Protein AF-K1T9K4-F1 (afdb_monomer_lite)

Foldseek 3Di:
DVVLVCCCVPPLVVQLVVLVVVCVVPVVCVVVSVVSNVVSVVVSVVVVVVVVVVVVVVD

Structure (mmCIF, N/CA/C/O backbone):
data_AF-K1T9K4-F1
#
_entry.id   AF-K1T9K4-F1
#
loop_
_atom_site.group_PDB
_atom_site.id
_atom_site.type_symbol
_atom_site.label_atom_id
_atom_site.label_alt_id
_atom_site.label_comp_id
_atom_site.label_asym_id
_atom_site.label_entity_id
_atom_site.label_seq_id
_atom_site.pdbx_PDB_ins_code
_atom_site.Cartn_x
_atom_site.Cartn_y
_atom_site.Cartn_z
_atom_site.occupancy
_atom_site.B_iso_or_equiv
_atom_site.auth_seq_id
_atom_site.auth_comp_id
_atom_site.auth_asym_id
_atom_site.auth_atom_id
_atom_site.pdbx_PDB_model_num
ATOM 1 N N . MET A 1 1 ? -6.498 5.055 16.503 1.00 76.06 1 MET A N 1
ATOM 2 C CA . MET A 1 1 ? -5.329 5.606 15.787 1.00 76.06 1 MET A CA 1
ATOM 3 C C . MET A 1 1 ? -4.044 4.787 15.913 1.00 76.06 1 MET A C 1
ATOM 5 O O . MET A 1 1 ? -3.136 4.979 15.103 1.00 76.06 1 MET A O 1
ATOM 9 N N . LYS A 1 2 ? -3.863 3.970 16.961 1.00 80.06 2 LYS A N 1
ATOM 10 C CA . LYS A 1 2 ? -2.587 3.263 17.176 1.00 80.06 2 LYS A CA 1
ATOM 11 C C . LYS A 1 2 ? -2.366 2.192 16.104 1.00 80.06 2 LYS A C 1
ATOM 13 O O . LYS A 1 2 ? -1.224 1.980 15.697 1.00 80.06 2 LYS A O 1
ATOM 18 N N . GLU A 1 3 ? -3.443 1.570 15.634 1.00 85.94 3 GLU A N 1
ATOM 19 C CA . GLU A 1 3 ? -3.387 0.471 14.675 1.00 85.94 3 GLU A CA 1
ATOM 20 C C . GLU A 1 3 ? -3.075 0.982 13.263 1.00 85.94 3 GLU A C 1
ATOM 22 O O . GLU A 1 3 ? -2.179 0.438 12.619 1.00 85.94 3 GLU A O 1
ATOM 27 N N . ILE A 1 4 ? -3.661 2.110 12.832 1.00 91.44 4 ILE A N 1
ATOM 28 C CA . ILE A 1 4 ? -3.271 2.817 11.597 1.00 91.44 4 ILE A CA 1
ATOM 29 C C . ILE A 1 4 ? -1.776 3.139 11.585 1.00 91.44 4 ILE A C 1
ATOM 31 O O . ILE A 1 4 ? -1.106 2.934 10.573 1.00 91.44 4 ILE A O 1
ATOM 35 N N . ILE A 1 5 ? -1.237 3.689 12.681 1.00 88.88 5 ILE A N 1
ATOM 36 C CA . ILE A 1 5 ? 0.175 4.100 12.732 1.00 88.88 5 ILE A CA 1
ATOM 37 C C . ILE A 1 5 ? 1.087 2.877 12.578 1.00 88.88 5 ILE A C 1
ATOM 39 O O . ILE A 1 5 ? 2.109 2.953 11.893 1.00 88.88 5 ILE A O 1
ATOM 43 N N . GLN A 1 6 ? 0.723 1.742 13.181 1.00 91.50 6 GLN A N 1
ATOM 44 C CA . GLN A 1 6 ? 1.451 0.488 12.982 1.00 91.50 6 GLN A CA 1
ATOM 45 C C . GLN A 1 6 ? 1.315 -0.022 11.548 1.00 91.50 6 GLN A C 1
ATOM 47 O O . GLN A 1 6 ? 2.330 -0.313 10.922 1.00 91.50 6 GLN A O 1
ATOM 52 N N . TYR A 1 7 ? 0.102 -0.048 10.994 1.00 90.38 7 TYR A N 1
ATOM 53 C CA . TYR A 1 7 ? -0.147 -0.466 9.614 1.00 90.38 7 TYR A CA 1
ATOM 54 C C . TYR A 1 7 ? 0.656 0.369 8.606 1.00 90.38 7 TYR A C 1
ATOM 56 O O . TYR A 1 7 ? 1.310 -0.173 7.713 1.00 90.38 7 TYR A O 1
ATOM 64 N N . PHE A 1 8 ? 0.699 1.689 8.791 1.00 90.94 8 PHE A N 1
ATOM 65 C CA . PHE A 1 8 ? 1.513 2.573 7.967 1.00 90.94 8 PHE A CA 1
ATOM 66 C C . PHE A 1 8 ? 3.003 2.209 8.032 1.00 90.94 8 PHE A C 1
ATOM 68 O O . PHE A 1 8 ? 3.650 2.051 6.995 1.00 90.94 8 PHE A O 1
ATOM 75 N N . ASN A 1 9 ? 3.543 2.054 9.243 1.00 90.69 9 ASN A N 1
ATOM 76 C CA . ASN A 1 9 ? 4.970 1.811 9.445 1.00 90.69 9 ASN A CA 1
ATOM 77 C C . ASN A 1 9 ? 5.414 0.416 8.990 1.00 90.69 9 ASN A C 1
ATOM 79 O O . ASN A 1 9 ? 6.498 0.270 8.429 1.00 90.69 9 ASN A O 1
ATOM 83 N N . GLU A 1 10 ? 4.603 -0.610 9.237 1.00 91.75 10 GLU A N 1
ATOM 84 C CA . GLU A 1 10 ? 4.984 -2.005 9.004 1.00 91.75 10 GLU A CA 1
ATOM 85 C C . GLU A 1 10 ? 4.601 -2.499 7.605 1.00 91.75 10 GLU A C 1
ATOM 87 O O . GLU A 1 10 ? 5.288 -3.358 7.048 1.00 91.75 10 GLU A O 1
ATOM 92 N N . VAL A 1 11 ? 3.544 -1.948 7.002 1.00 91.06 11 VAL A N 1
ATOM 93 C CA . VAL A 1 11 ? 3.030 -2.398 5.700 1.00 91.06 11 VAL A CA 1
ATOM 94 C C . VAL A 1 11 ? 3.279 -1.345 4.629 1.00 91.06 11 VAL A C 1
ATOM 96 O O . VAL A 1 11 ? 4.041 -1.601 3.694 1.00 91.06 11 VAL A O 1
ATOM 99 N N . CYS A 1 12 ? 2.711 -0.144 4.776 1.00 91.81 12 CYS A N 1
ATOM 100 C CA . CYS A 1 12 ? 2.762 0.864 3.714 1.00 91.81 12 CYS A CA 1
ATOM 101 C C . CYS A 1 12 ? 4.194 1.300 3.389 1.00 91.81 12 CYS A C 1
ATOM 103 O O . CYS A 1 12 ? 4.559 1.331 2.219 1.00 91.81 12 CYS A O 1
ATOM 105 N N . ILE A 1 13 ? 5.039 1.584 4.389 1.00 92.31 13 ILE A N 1
ATOM 106 C CA . ILE A 1 13 ? 6.441 1.969 4.137 1.00 92.31 13 ILE A CA 1
ATOM 107 C C . ILE A 1 13 ? 7.184 0.879 3.352 1.00 92.31 13 ILE A C 1
ATOM 109 O O . ILE A 1 13 ? 7.900 1.186 2.399 1.00 92.31 13 ILE A O 1
ATOM 113 N N . ASN A 1 14 ? 6.993 -0.391 3.711 1.00 92.50 14 ASN A N 1
ATOM 114 C CA . ASN A 1 14 ? 7.663 -1.505 3.046 1.00 92.50 14 ASN A CA 1
ATOM 115 C C . ASN A 1 14 ? 7.211 -1.677 1.590 1.00 92.50 14 ASN A C 1
ATOM 117 O O . ASN A 1 14 ? 8.040 -1.961 0.723 1.00 92.50 14 ASN A O 1
ATOM 121 N N . GLU A 1 15 ? 5.921 -1.498 1.303 1.00 91.94 15 GLU A N 1
ATOM 122 C CA . GLU A 1 15 ? 5.408 -1.492 -0.070 1.00 91.94 15 GLU A CA 1
ATOM 123 C C . GLU A 1 15 ? 5.988 -0.319 -0.863 1.00 91.94 15 GLU A C 1
ATOM 125 O O . GLU A 1 15 ? 6.587 -0.525 -1.915 1.00 91.94 15 GLU A O 1
ATOM 130 N N . LEU A 1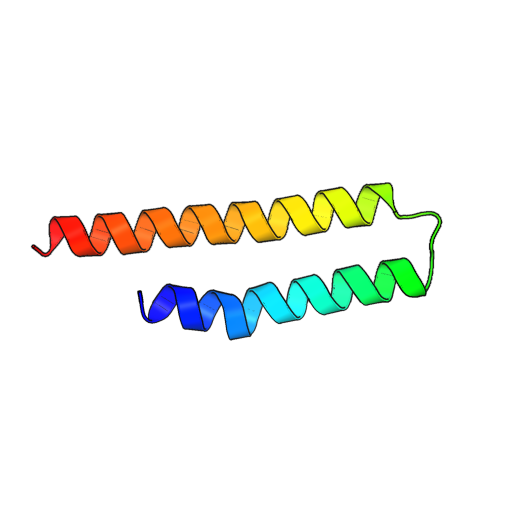 16 ? 5.922 0.897 -0.320 1.00 90.69 16 LEU A N 1
ATOM 131 C CA . LEU A 1 16 ? 6.407 2.104 -0.991 1.00 90.69 16 LEU A CA 1
ATOM 132 C C . LEU A 1 16 ? 7.910 2.056 -1.295 1.00 90.69 16 LEU A C 1
ATOM 134 O O . LEU A 1 16 ? 8.339 2.510 -2.358 1.00 90.69 16 LEU A O 1
ATOM 138 N N . LEU A 1 17 ? 8.715 1.479 -0.399 1.00 92.31 17 LEU A N 1
ATOM 139 C CA . LEU A 1 17 ? 10.145 1.275 -0.632 1.00 92.31 17 LEU A CA 1
ATOM 140 C C . LEU A 1 17 ? 10.402 0.313 -1.796 1.00 92.31 17 LEU A C 1
ATOM 142 O O . LEU A 1 17 ? 11.233 0.615 -2.651 1.00 92.31 17 LEU A O 1
ATOM 146 N N . LYS A 1 18 ? 9.668 -0.805 -1.871 1.00 91.06 18 LYS A N 1
ATOM 147 C CA . LYS A 1 18 ? 9.782 -1.758 -2.990 1.00 91.06 18 LYS A CA 1
ATOM 148 C C . LYS A 1 18 ? 9.387 -1.116 -4.316 1.00 91.06 18 LYS A C 1
ATOM 150 O O . LYS A 1 18 ? 10.097 -1.264 -5.305 1.00 91.06 18 LYS A O 1
ATOM 155 N N . VAL A 1 19 ? 8.280 -0.380 -4.318 1.00 89.62 19 VAL A N 1
ATOM 156 C CA . VAL A 1 19 ? 7.751 0.322 -5.493 1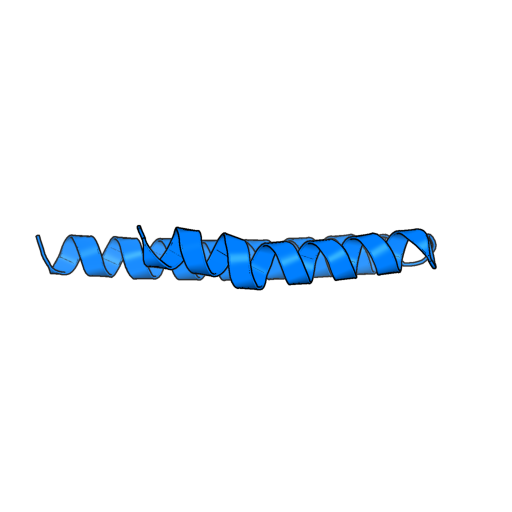.00 89.62 19 VAL A CA 1
ATOM 157 C C . VAL A 1 19 ? 8.772 1.359 -5.992 1.00 89.62 19 VAL A C 1
ATOM 159 O O . VAL A 1 19 ? 9.098 1.406 -7.178 1.00 89.62 19 VAL A O 1
ATOM 162 N N . SER A 1 20 ? 9.384 2.117 -5.077 1.00 89.69 20 SER A N 1
ATOM 163 C CA . SER A 1 20 ? 10.471 3.061 -5.382 1.00 89.69 20 SER A CA 1
ATOM 164 C C . SER A 1 20 ? 11.729 2.379 -5.939 1.00 89.69 20 SER A C 1
ATOM 166 O O . SER A 1 20 ? 12.308 2.835 -6.927 1.00 89.69 20 SER A O 1
ATOM 168 N N . GLU A 1 21 ? 12.144 1.253 -5.353 1.00 93.12 21 GLU A N 1
ATOM 169 C CA . GLU A 1 21 ? 13.306 0.498 -5.828 1.00 93.12 21 GLU A CA 1
ATOM 170 C C . GLU A 1 21 ? 13.080 -0.073 -7.237 1.00 93.12 21 GLU A C 1
ATOM 172 O O . GLU A 1 21 ? 13.982 -0.027 -8.078 1.00 93.12 21 GLU A O 1
ATOM 177 N N . ASN A 1 22 ? 11.869 -0.556 -7.525 1.00 89.19 22 ASN A N 1
ATOM 178 C CA . ASN A 1 22 ? 11.496 -1.044 -8.851 1.00 89.19 22 ASN A CA 1
ATOM 179 C C . ASN A 1 22 ? 11.614 0.055 -9.913 1.00 89.19 22 ASN A C 1
ATOM 181 O O . ASN A 1 22 ? 12.175 -0.193 -10.980 1.00 89.19 22 ASN A O 1
ATOM 185 N N . LEU A 1 23 ? 11.167 1.277 -9.602 1.00 91.56 23 LEU A N 1
ATOM 186 C CA . LEU A 1 23 ? 11.318 2.421 -10.500 1.00 91.56 23 LEU A CA 1
ATOM 187 C C . LEU A 1 23 ? 12.790 2.781 -10.738 1.00 91.56 23 LEU A C 1
ATOM 189 O O . LEU A 1 23 ? 13.176 3.089 -11.864 1.00 91.56 23 LEU A O 1
ATOM 193 N N . TYR A 1 24 ? 13.623 2.741 -9.694 1.00 92.31 24 TYR A N 1
ATOM 194 C CA . TYR A 1 24 ? 15.055 3.013 -9.838 1.00 92.31 24 TYR A CA 1
ATOM 195 C C . TYR A 1 24 ? 15.741 1.991 -10.755 1.00 92.31 24 TYR A C 1
ATOM 197 O O . TYR A 1 24 ? 16.618 2.349 -11.542 1.00 92.31 24 TYR A O 1
ATOM 205 N N . ARG A 1 25 ? 15.333 0.719 -10.669 1.00 93.00 25 ARG A N 1
ATOM 206 C CA . ARG A 1 25 ? 15.859 -0.371 -11.504 1.00 93.00 25 ARG A CA 1
ATOM 207 C C . ARG A 1 25 ? 15.378 -0.290 -12.953 1.00 93.00 25 ARG A C 1
ATOM 209 O O . ARG A 1 25 ? 16.146 -0.627 -13.851 1.00 93.00 25 ARG A O 1
ATOM 216 N N . ASP A 1 26 ? 14.142 0.147 -13.176 1.00 93.00 26 ASP A N 1
ATOM 217 C CA . ASP A 1 26 ? 13.566 0.319 -14.510 1.00 93.00 26 ASP A CA 1
ATOM 218 C C . ASP A 1 26 ? 12.694 1.588 -14.595 1.00 93.00 26 ASP A C 1
ATOM 220 O O . ASP A 1 26 ? 11.480 1.546 -14.365 1.00 93.00 26 ASP A O 1
ATOM 224 N N . PRO A 1 27 ? 13.289 2.731 -14.987 1.00 92.31 27 PRO A N 1
ATOM 225 C CA . PRO A 1 27 ? 12.574 4.000 -15.104 1.00 92.31 27 PRO A CA 1
ATOM 226 C C . PRO A 1 27 ? 11.432 3.999 -16.130 1.00 92.31 27 PRO A C 1
ATOM 228 O O . PRO A 1 27 ? 10.571 4.879 -16.085 1.00 92.31 27 PRO A O 1
ATOM 231 N N . SER A 1 28 ? 11.395 3.032 -17.059 1.00 94.50 28 SER A N 1
ATOM 232 C CA . SER A 1 28 ? 10.322 2.941 -18.060 1.00 94.50 28 SER A CA 1
ATOM 233 C C . SER A 1 28 ? 8.966 2.578 -17.441 1.00 94.50 28 SER A C 1
ATOM 235 O O . SER A 1 28 ? 7.920 2.894 -18.009 1.00 94.50 28 SER A O 1
ATOM 237 N N . LYS A 1 29 ? 8.977 2.011 -16.229 1.00 90.19 29 LYS A N 1
ATOM 238 C CA . LYS A 1 29 ? 7.795 1.599 -15.461 1.00 90.19 29 LYS A CA 1
ATOM 239 C C . LYS A 1 29 ? 7.206 2.708 -14.582 1.00 90.19 29 LYS A C 1
ATOM 241 O O . LYS A 1 29 ? 6.452 2.428 -13.655 1.00 90.19 29 LYS A O 1
ATOM 246 N N . PHE A 1 30 ? 7.493 3.981 -14.864 1.00 90.12 30 PHE A N 1
ATOM 247 C CA . PHE A 1 30 ? 6.987 5.108 -14.065 1.00 90.12 30 PHE A CA 1
ATOM 248 C C . PHE A 1 30 ? 5.458 5.133 -13.914 1.00 90.12 30 PHE A C 1
ATOM 250 O O . PHE A 1 30 ? 4.951 5.444 -12.840 1.00 90.12 30 PHE A O 1
ATOM 257 N N . ALA A 1 31 ? 4.712 4.773 -14.960 1.00 93.38 31 ALA A N 1
ATOM 258 C CA . ALA A 1 31 ? 3.254 4.694 -14.872 1.00 93.38 31 ALA A CA 1
ATOM 259 C C . ALA A 1 31 ? 2.786 3.599 -13.893 1.00 93.38 31 ALA A C 1
ATOM 261 O O . ALA A 1 31 ? 1.875 3.843 -13.106 1.00 93.38 31 ALA A O 1
ATOM 262 N N . GLU A 1 32 ? 3.436 2.429 -13.907 1.00 92.44 32 GLU A N 1
ATOM 263 C CA . GLU A 1 32 ? 3.162 1.329 -12.970 1.00 92.44 32 GLU A CA 1
ATOM 264 C C . GLU A 1 32 ? 3.466 1.763 -11.528 1.00 92.44 32 GLU A C 1
ATOM 266 O O . GLU A 1 32 ? 2.631 1.585 -10.648 1.00 92.44 32 GLU A O 1
ATOM 271 N N . TYR A 1 33 ? 4.598 2.445 -11.309 1.00 90.50 33 TYR A N 1
ATOM 272 C CA . TYR A 1 33 ? 4.967 3.020 -10.010 1.00 90.50 33 TYR A CA 1
ATOM 273 C C . TYR A 1 33 ? 3.877 3.942 -9.437 1.00 90.50 33 TYR A C 1
ATOM 275 O O . TYR A 1 33 ? 3.535 3.846 -8.258 1.00 90.50 33 TYR A O 1
ATOM 283 N N . ILE A 1 34 ? 3.324 4.840 -10.261 1.00 93.12 34 ILE A N 1
ATOM 284 C CA . ILE A 1 34 ? 2.281 5.774 -9.816 1.00 93.12 34 ILE A CA 1
ATOM 285 C C . ILE A 1 34 ? 0.987 5.037 -9.452 1.00 93.12 34 ILE A C 1
ATOM 287 O O . ILE A 1 34 ? 0.341 5.406 -8.469 1.00 93.12 34 ILE A O 1
ATOM 291 N N . GLU A 1 35 ? 0.606 4.003 -10.205 1.00 95.44 35 GLU A N 1
ATOM 292 C CA . GLU A 1 35 ? -0.576 3.198 -9.877 1.00 95.44 35 GLU A CA 1
ATOM 293 C C . GLU A 1 35 ? -0.378 2.384 -8.590 1.00 95.44 35 GLU A C 1
ATOM 295 O O . GLU A 1 35 ? -1.254 2.413 -7.726 1.00 95.44 35 GLU A O 1
ATOM 300 N N . GLU A 1 36 ? 0.782 1.752 -8.393 1.00 94.00 36 GLU A N 1
ATOM 301 C CA . GLU A 1 36 ? 1.100 1.016 -7.159 1.00 94.00 36 GLU A CA 1
ATOM 302 C C . GLU A 1 36 ? 1.119 1.944 -5.930 1.00 94.00 36 GLU A C 1
ATOM 304 O O . GLU A 1 36 ? 0.509 1.641 -4.903 1.00 94.00 36 GLU A O 1
ATOM 309 N N . LEU A 1 37 ? 1.731 3.130 -6.051 1.00 93.25 37 LEU A N 1
ATOM 310 C CA . LEU A 1 37 ? 1.715 4.168 -5.012 1.00 93.25 37 LEU A CA 1
ATOM 311 C C . LEU A 1 37 ? 0.281 4.572 -4.640 1.00 93.25 37 LEU A C 1
ATOM 313 O O . LEU A 1 37 ? -0.074 4.646 -3.460 1.00 93.25 37 LEU A O 1
ATOM 317 N N . LYS A 1 38 ? -0.551 4.840 -5.649 1.00 95.56 38 LYS A N 1
ATOM 318 C CA . LYS A 1 38 ? -1.956 5.211 -5.461 1.00 95.56 38 LYS A CA 1
ATOM 319 C C . LYS A 1 38 ? -2.741 4.088 -4.787 1.00 95.56 38 LYS A C 1
ATOM 321 O O . LYS A 1 38 ? -3.566 4.366 -3.919 1.00 95.56 38 LYS A O 1
ATOM 326 N N . GLU A 1 39 ? -2.489 2.835 -5.149 1.00 95.81 39 GLU A N 1
ATOM 327 C CA . GLU A 1 39 ? -3.145 1.686 -4.533 1.00 95.81 39 GLU A CA 1
ATOM 328 C C . GLU A 1 39 ? -2.789 1.552 -3.045 1.00 95.81 39 GLU A C 1
ATOM 330 O O . GLU A 1 39 ? -3.696 1.437 -2.213 1.00 95.81 39 GLU A O 1
ATOM 335 N N . THR A 1 40 ? -1.503 1.640 -2.686 1.00 94.12 40 THR A N 1
ATOM 336 C CA . THR A 1 40 ? -1.055 1.587 -1.283 1.00 94.12 40 THR A CA 1
ATOM 337 C C . THR A 1 40 ? -1.670 2.716 -0.452 1.00 94.12 40 THR A C 1
ATOM 339 O O . THR A 1 40 ? -2.164 2.474 0.653 1.00 94.12 40 THR A O 1
ATOM 342 N N . LEU A 1 41 ? -1.720 3.942 -0.985 1.00 93.75 41 LEU A N 1
ATOM 343 C CA . LEU A 1 41 ? -2.332 5.079 -0.288 1.00 93.75 41 LEU A CA 1
ATOM 344 C C . LEU A 1 41 ? -3.852 4.934 -0.138 1.00 93.75 41 LEU A C 1
ATOM 346 O O . LEU A 1 41 ? -4.396 5.270 0.914 1.00 93.75 41 LEU A O 1
ATOM 350 N N . ASN A 1 42 ? -4.543 4.397 -1.146 1.00 95.94 42 ASN A N 1
ATOM 351 C CA . ASN A 1 42 ? -5.980 4.137 -1.054 1.00 95.94 42 ASN A CA 1
ATOM 352 C C . ASN A 1 42 ? -6.299 3.097 0.027 1.00 95.94 42 ASN A C 1
ATOM 354 O O . ASN A 1 42 ? -7.234 3.296 0.801 1.00 95.94 42 ASN A O 1
ATOM 358 N N . LYS A 1 43 ? -5.511 2.016 0.120 1.00 94.44 43 LYS A N 1
ATOM 359 C CA . LYS A 1 43 ? -5.664 1.008 1.183 1.00 94.44 43 LYS A CA 1
ATOM 360 C C . LYS A 1 43 ? -5.481 1.629 2.564 1.00 94.44 43 LYS A C 1
ATOM 362 O O . LYS A 1 43 ? -6.323 1.424 3.431 1.00 94.44 43 LYS A O 1
ATOM 367 N N . LEU A 1 44 ? -4.438 2.442 2.745 1.00 93.94 44 LEU A N 1
ATOM 368 C CA . LEU A 1 44 ? -4.225 3.180 3.991 1.00 93.94 44 LEU A CA 1
ATOM 369 C C . LEU A 1 44 ? -5.427 4.068 4.341 1.00 93.94 44 LEU A C 1
ATOM 371 O O . LEU A 1 44 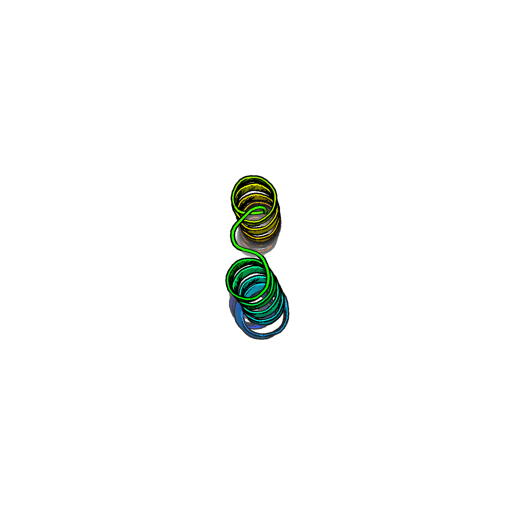? -5.888 4.048 5.476 1.00 93.94 44 LEU A O 1
ATOM 375 N N . GLY A 1 45 ? -5.956 4.819 3.371 1.00 94.12 45 GLY A N 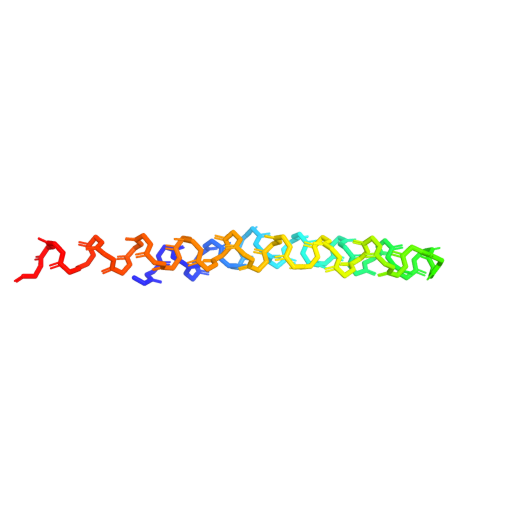1
ATOM 376 C CA . GLY A 1 45 ? -7.130 5.669 3.581 1.00 94.12 45 GLY A CA 1
ATOM 377 C C . GLY A 1 45 ? -8.363 4.887 4.044 1.00 94.12 45 GLY A C 1
ATOM 378 O O . GLY A 1 45 ? -9.079 5.343 4.933 1.00 94.12 45 GLY A O 1
ATOM 379 N N . VAL A 1 46 ? -8.588 3.691 3.492 1.00 95.56 46 VAL A N 1
ATOM 380 C CA . VAL A 1 46 ? -9.676 2.800 3.922 1.00 95.56 46 VAL A CA 1
ATOM 381 C C . VAL A 1 46 ? -9.489 2.348 5.371 1.00 95.56 46 VAL A C 1
ATOM 383 O O . VAL A 1 46 ? -10.442 2.423 6.143 1.00 95.56 46 VAL A O 1
ATOM 386 N N . GLU A 1 47 ? -8.285 1.924 5.761 1.00 94.31 47 GLU A N 1
ATOM 387 C CA . GLU A 1 47 ? -8.004 1.529 7.150 1.00 94.31 47 GLU A CA 1
ATOM 388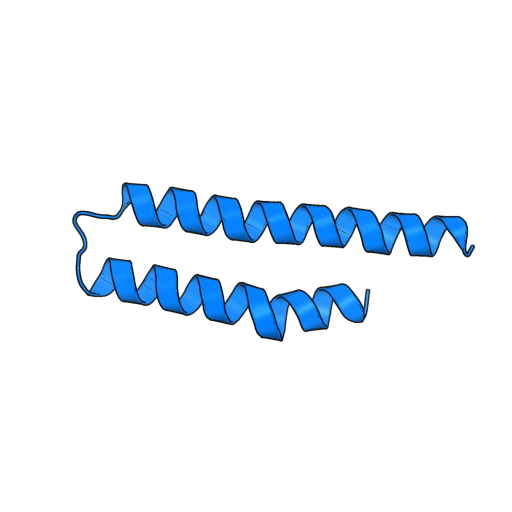 C C . GLU A 1 47 ? -8.150 2.708 8.122 1.00 94.31 47 GLU A C 1
ATOM 390 O O . GLU A 1 47 ? -8.692 2.540 9.212 1.00 94.31 47 GLU A O 1
ATOM 395 N N . ILE A 1 48 ? -7.780 3.924 7.696 1.00 94.56 48 ILE A N 1
ATOM 396 C CA . ILE A 1 48 ? -7.997 5.138 8.492 1.00 94.56 48 ILE A CA 1
ATOM 397 C C . ILE A 1 48 ? -9.477 5.360 8.788 1.00 94.56 48 ILE A C 1
ATOM 399 O O . ILE A 1 48 ? -9.858 5.614 9.932 1.00 94.56 4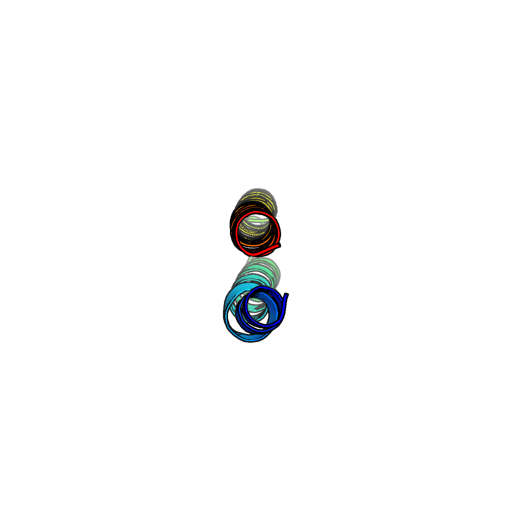8 ILE A O 1
ATOM 403 N N . ILE A 1 49 ? -10.312 5.269 7.754 1.00 94.75 49 ILE A N 1
ATOM 404 C CA . ILE A 1 49 ? -11.757 5.457 7.889 1.00 94.75 49 ILE A CA 1
ATOM 405 C C . ILE A 1 49 ? -12.346 4.386 8.810 1.00 94.75 49 ILE A C 1
ATOM 407 O O . ILE A 1 49 ? -13.159 4.725 9.663 1.00 94.75 49 ILE A O 1
ATOM 411 N N . LYS A 1 50 ? -11.924 3.124 8.674 1.00 93.62 50 LYS A N 1
ATOM 412 C CA . LYS A 1 50 ? -12.401 2.027 9.528 1.00 93.62 50 LYS A CA 1
ATOM 413 C C . LYS A 1 50 ? -12.096 2.264 11.005 1.00 93.62 50 LYS A C 1
ATOM 415 O O . LYS A 1 50 ? -13.039 2.318 11.784 1.00 93.62 50 LYS A O 1
ATOM 420 N N . GLU A 1 51 ? -10.831 2.482 11.378 1.00 91.88 51 GLU A N 1
ATOM 421 C CA . GLU A 1 51 ? -10.469 2.684 12.795 1.00 91.88 51 GLU A CA 1
ATOM 422 C C . GLU A 1 51 ? -11.143 3.953 13.352 1.00 91.88 51 GLU A C 1
ATOM 424 O O . GLU A 1 51 ? -11.574 3.975 14.500 1.00 91.88 51 GLU A O 1
ATOM 429 N N . THR A 1 52 ? -11.318 4.999 12.530 1.00 92.56 52 THR A N 1
ATOM 430 C CA . THR A 1 52 ? -12.050 6.212 12.942 1.00 92.56 52 THR A CA 1
ATOM 431 C C . THR A 1 52 ? -13.524 5.920 13.238 1.00 92.56 52 THR A C 1
ATOM 433 O O . THR A 1 52 ? -14.059 6.414 14.226 1.00 92.56 52 THR A O 1
ATOM 436 N N . LEU A 1 53 ? -14.198 5.131 12.393 1.00 94.06 53 LEU A N 1
ATOM 437 C CA . LEU A 1 53 ? -15.594 4.743 12.617 1.00 94.06 53 LEU A CA 1
ATOM 438 C C . LEU A 1 53 ? -15.738 3.856 13.859 1.00 94.06 53 LEU A C 1
ATOM 440 O O . LEU A 1 53 ? -16.654 4.066 14.646 1.00 94.06 53 LEU A O 1
ATOM 444 N N . GLU A 1 54 ? -14.811 2.922 14.074 1.00 92.12 54 GLU A N 1
ATOM 445 C CA . GLU A 1 54 ? -14.786 2.078 15.274 1.00 92.12 54 GLU A CA 1
ATOM 446 C C . GLU A 1 54 ? -14.598 2.907 16.552 1.00 92.12 54 GLU A C 1
ATOM 448 O O . GLU A 1 54 ? -15.293 2.685 17.542 1.00 92.12 54 GLU A O 1
ATOM 453 N N . GLU A 1 55 ? -13.710 3.906 16.535 1.00 90.50 55 GLU A N 1
ATOM 454 C CA . GLU A 1 55 ? -13.548 4.844 17.652 1.00 90.50 55 GLU A CA 1
ATOM 455 C C . GLU A 1 55 ? -14.821 5.657 17.923 1.00 90.50 55 GLU A C 1
ATOM 457 O O . GLU A 1 55 ? -15.135 5.916 19.085 1.00 90.50 55 GLU A O 1
ATOM 462 N N . MET A 1 56 ? -15.561 6.042 16.878 1.00 90.81 56 MET A N 1
ATOM 463 C CA . MET A 1 56 ? -16.830 6.765 17.013 1.00 90.81 56 MET A CA 1
ATOM 464 C C . MET A 1 56 ? -17.951 5.893 17.586 1.00 90.81 56 MET A C 1
ATOM 466 O O . MET A 1 56 ? -18.728 6.389 18.393 1.00 90.81 56 MET A O 1
ATOM 470 N N . ASP A 1 57 ? -18.036 4.618 17.200 1.00 88.44 57 ASP A N 1
ATOM 471 C CA . ASP A 1 57 ? -19.041 3.681 17.727 1.00 88.44 57 ASP A CA 1
ATOM 472 C C . ASP A 1 57 ? -18.788 3.310 19.202 1.00 88.44 57 ASP A C 1
ATOM 474 O O . ASP A 1 57 ? -19.709 2.907 19.916 1.00 88.44 57 ASP A O 1
ATOM 478 N N . MET A 1 58 ? -17.543 3.438 19.670 1.00 77.75 58 MET A N 1
ATOM 479 C CA . MET A 1 58 ? -17.151 3.203 21.065 1.00 77.75 58 MET A CA 1
ATOM 480 C C . MET A 1 58 ? -17.298 4.435 21.981 1.00 77.75 58 MET A C 1
ATOM 482 O O . MET A 1 58 ? -17.067 4.305 23.188 1.00 77.75 58 MET A O 1
ATOM 486 N N . ALA A 1 59 ? -17.645 5.606 21.432 1.00 67.00 59 ALA A N 1
ATOM 487 C CA . ALA A 1 59 ? -17.784 6.883 22.146 1.00 67.00 59 ALA A CA 1
ATOM 488 C C . ALA A 1 59 ? -19.237 7.185 22.552 1.00 67.00 59 ALA A C 1
ATOM 490 O O . ALA A 1 59 ? -19.419 7.737 23.665 1.00 67.00 59 ALA A O 1
#

pLDDT: mean 91.15, std 4.9, range [67.0, 95.94]

Secondary structure (DSSP, 8-state):
-HHHHHHIIIIIHHHHHHHHHHHHH-GGGHHHHHHHHHHHHHHHHHHHHHHHHHHHHT-

Sequence (59 aa):
MKEIIQYFNEVCINELLKVSENLYRDPSKFAEYIEELKETLNKLGVEIIKETLEEMDMA

Organism: NCBI:txid408170

Radius of gyration: 14.36 Å; chains: 1; bounding box: 35×9×40 Å